Protein AF-A0AAP7KGB6-F1 (afdb_monomer_lite)

Radius of gyration: 14.33 Å; chains: 1; bounding box: 24×38×41 Å

Structure (mmCIF, N/CA/C/O backbone):
data_AF-A0AAP7KGB6-F1
#
_entry.id   AF-A0AAP7KGB6-F1
#
loop_
_atom_site.group_PDB
_atom_site.id
_atom_site.type_symbol
_atom_site.label_atom_id
_atom_site.label_alt_id
_atom_site.label_comp_id
_atom_site.label_asym_id
_atom_site.label_entity_id
_atom_site.label_seq_id
_atom_site.pdbx_PDB_ins_code
_atom_site.Cartn_x
_atom_site.Cartn_y
_atom_site.Cartn_z
_atom_site.occupancy
_atom_site.B_iso_or_equiv
_atom_site.auth_seq_id
_atom_site.auth_comp_id
_atom_site.auth_asym_id
_atom_site.auth_atom_id
_atom_site.pdbx_PDB_model_num
ATOM 1 N N . MET A 1 1 ? -12.479 -3.617 6.799 1.00 84.62 1 MET A N 1
ATOM 2 C CA . MET A 1 1 ? -11.849 -2.607 7.666 1.00 84.62 1 MET A CA 1
ATOM 3 C C . MET A 1 1 ? -11.196 -1.565 6.787 1.00 84.62 1 MET A C 1
ATOM 5 O O . MET A 1 1 ? -10.759 -1.917 5.695 1.00 84.62 1 MET A O 1
ATOM 9 N N . ASN A 1 2 ? -11.184 -0.309 7.226 1.00 89.56 2 ASN A N 1
ATOM 10 C CA . ASN A 1 2 ? -10.530 0.755 6.478 1.00 89.56 2 ASN A CA 1
ATOM 11 C C . ASN A 1 2 ? -9.091 0.905 6.968 1.00 89.56 2 ASN A C 1
ATOM 13 O O . ASN A 1 2 ? -8.860 0.985 8.174 1.00 89.56 2 ASN A O 1
ATOM 17 N N . VAL A 1 3 ? -8.151 0.916 6.034 1.00 94.88 3 VAL A N 1
ATOM 18 C CA . VAL A 1 3 ? -6.739 1.196 6.286 1.00 94.88 3 VAL A CA 1
ATOM 19 C C . VAL A 1 3 ? -6.456 2.578 5.733 1.00 94.88 3 VAL A C 1
ATOM 21 O O . VAL A 1 3 ? -6.672 2.803 4.545 1.00 94.88 3 VAL A O 1
ATOM 24 N N . HIS A 1 4 ? -5.993 3.493 6.580 1.00 97.12 4 HIS A N 1
ATOM 25 C CA . HIS A 1 4 ? -5.534 4.817 6.176 1.00 97.12 4 HIS A CA 1
ATOM 26 C C . HIS A 1 4 ? -4.016 4.878 6.260 1.00 97.12 4 HIS A C 1
ATOM 28 O O . HIS A 1 4 ? -3.416 4.435 7.244 1.00 97.12 4 HIS A O 1
ATOM 34 N N . TYR A 1 5 ? -3.411 5.410 5.208 1.00 97.56 5 TYR A N 1
ATOM 35 C CA . TYR A 1 5 ? -1.969 5.433 5.062 1.00 97.56 5 TYR A CA 1
ATOM 36 C C . TYR A 1 5 ? -1.505 6.670 4.301 1.00 97.56 5 TYR A C 1
ATOM 38 O O . TYR A 1 5 ? -2.298 7.357 3.655 1.00 97.56 5 TYR A O 1
ATOM 46 N N . THR A 1 6 ? -0.200 6.926 4.340 1.00 97.88 6 THR A N 1
ATOM 47 C CA . THR A 1 6 ? 0.455 7.832 3.393 1.00 97.88 6 THR A CA 1
ATOM 48 C C . THR A 1 6 ? 1.541 7.105 2.609 1.00 97.88 6 THR A C 1
ATOM 50 O O . THR A 1 6 ? 2.169 6.200 3.149 1.00 97.88 6 THR A O 1
ATOM 53 N N . VAL A 1 7 ? 1.757 7.492 1.350 1.00 96.44 7 VAL A N 1
ATOM 54 C CA . VAL A 1 7 ? 2.889 7.079 0.503 1.00 96.44 7 VAL A CA 1
ATOM 55 C C . VAL A 1 7 ? 3.656 8.338 0.126 1.00 96.44 7 VAL A C 1
ATOM 57 O O . VAL A 1 7 ? 3.092 9.220 -0.519 1.00 96.44 7 VAL A O 1
ATOM 60 N N . ASP A 1 8 ? 4.897 8.472 0.593 1.00 94.81 8 ASP A N 1
ATOM 61 C CA . ASP A 1 8 ? 5.712 9.691 0.457 1.00 94.81 8 ASP A CA 1
ATOM 62 C C . ASP A 1 8 ? 4.939 10.972 0.844 1.00 94.81 8 ASP A C 1
ATOM 64 O O . ASP A 1 8 ? 5.037 12.024 0.210 1.00 94.81 8 ASP A O 1
ATOM 68 N N . GLY A 1 9 ? 4.114 10.869 1.893 1.00 93.88 9 GLY A N 1
ATOM 69 C CA . GLY A 1 9 ? 3.275 11.957 2.403 1.00 93.88 9 GLY A CA 1
ATOM 70 C C . GLY A 1 9 ? 1.930 12.149 1.689 1.00 93.88 9 GLY A C 1
ATOM 71 O O . GLY A 1 9 ? 1.122 12.957 2.146 1.00 93.88 9 GLY A O 1
ATOM 72 N N . GLN A 1 10 ? 1.637 11.407 0.617 1.00 95.50 10 GLN A N 1
ATOM 73 C CA . GLN A 1 10 ? 0.337 11.445 -0.059 1.00 95.50 10 GLN A CA 1
ATOM 74 C C . GLN A 1 10 ? -0.645 10.475 0.589 1.00 95.50 10 GLN A C 1
ATOM 76 O O . GLN A 1 10 ? -0.364 9.285 0.701 1.00 95.50 10 GLN A O 1
ATOM 81 N N . ALA A 1 11 ? -1.802 10.978 1.014 1.00 96.12 11 ALA A N 1
ATOM 82 C CA . ALA A 1 11 ? -2.804 10.172 1.700 1.00 96.12 11 ALA A CA 1
ATOM 83 C C . ALA A 1 11 ? -3.491 9.171 0.760 1.00 96.12 11 ALA A C 1
ATOM 85 O O . ALA A 1 11 ? -3.850 9.496 -0.372 1.00 96.12 11 ALA A O 1
ATOM 86 N N . GLY A 1 12 ? -3.735 7.972 1.278 1.00 94.88 12 GLY A N 1
ATOM 87 C CA . GLY A 1 12 ? -4.495 6.919 0.625 1.00 94.88 12 GLY A CA 1
ATOM 88 C C . GLY A 1 12 ? -5.374 6.171 1.621 1.00 94.88 12 GLY A C 1
ATOM 89 O O . GLY A 1 12 ? -5.243 6.298 2.843 1.00 94.88 12 GLY A O 1
ATOM 90 N N . SER A 1 13 ? -6.304 5.385 1.086 1.00 95.75 13 SER A N 1
ATOM 91 C CA . SER A 1 13 ? -7.112 4.483 1.896 1.00 95.75 13 SER A CA 1
ATOM 92 C C . SER A 1 13 ? -7.493 3.236 1.126 1.00 95.75 13 SER A C 1
ATOM 94 O O . SER A 1 13 ? -7.821 3.325 -0.055 1.00 95.75 13 SER A O 1
ATOM 96 N N . MET A 1 14 ? -7.527 2.099 1.814 1.00 94.19 14 MET A N 1
ATOM 97 C CA . MET A 1 14 ? -7.903 0.821 1.226 1.00 94.19 14 MET A CA 1
ATOM 98 C C . MET A 1 14 ? -8.884 0.070 2.125 1.00 94.19 14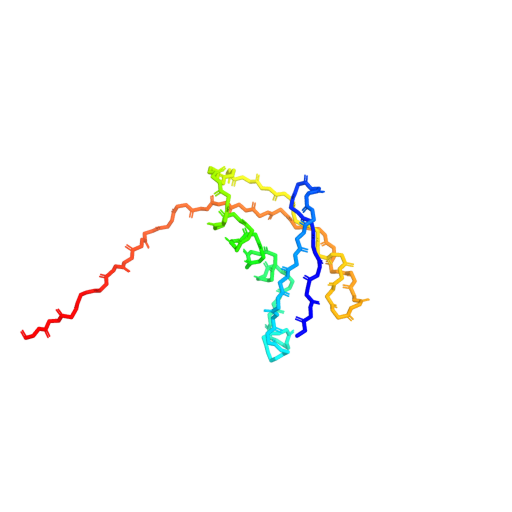 MET A C 1
ATOM 100 O O . MET A 1 14 ? -8.697 -0.039 3.339 1.00 94.19 14 MET A O 1
ATOM 104 N N . LEU A 1 15 ? -9.913 -0.510 1.505 1.00 93.44 15 LEU A N 1
ATOM 105 C CA . LEU A 1 15 ? -10.792 -1.467 2.164 1.00 93.44 15 LEU A CA 1
ATOM 106 C C . LEU A 1 15 ? -10.157 -2.855 2.151 1.00 93.44 15 LEU A C 1
ATOM 108 O O . LEU A 1 15 ? -10.011 -3.474 1.099 1.00 93.44 15 LEU A O 1
ATOM 112 N N . ILE A 1 16 ? -9.837 -3.364 3.338 1.00 91.56 16 ILE A N 1
ATOM 113 C CA . ILE A 1 16 ? -9.237 -4.687 3.524 1.00 91.56 16 ILE A CA 1
ATOM 114 C C . ILE A 1 16 ? -10.215 -5.592 4.289 1.00 91.56 16 ILE A C 1
ATOM 116 O O . ILE A 1 16 ? -10.793 -5.163 5.299 1.00 91.56 16 ILE A O 1
ATOM 120 N N . PRO A 1 17 ? -10.428 -6.851 3.864 1.00 92.19 17 PRO A N 1
ATOM 121 C CA . PRO A 1 17 ? -11.181 -7.825 4.648 1.00 92.19 17 PRO A CA 1
ATOM 122 C C . PRO A 1 17 ? -10.571 -8.018 6.040 1.00 92.19 17 PRO A C 1
ATOM 124 O O . PRO A 1 17 ? -9.368 -8.226 6.172 1.00 92.19 17 PRO A O 1
ATOM 127 N N . ALA A 1 18 ? -11.401 -8.009 7.085 1.00 88.50 18 ALA A N 1
ATOM 128 C CA . ALA A 1 18 ? -10.935 -8.157 8.468 1.00 88.50 18 ALA A CA 1
ATOM 129 C C . ALA A 1 18 ? -10.085 -9.422 8.680 1.00 88.50 18 ALA A C 1
ATOM 131 O O . ALA A 1 18 ? -9.106 -9.403 9.416 1.00 88.50 18 ALA A O 1
ATOM 132 N N . THR A 1 19 ? -10.426 -10.502 7.977 1.00 90.44 19 THR A N 1
ATOM 133 C CA . THR A 1 19 ? -9.710 -11.780 8.023 1.00 90.44 19 THR A CA 1
ATOM 134 C C . THR A 1 19 ? -8.263 -11.686 7.549 1.00 90.44 19 THR A C 1
ATOM 136 O O . THR A 1 19 ? -7.432 -12.442 8.036 1.00 90.44 19 THR A O 1
ATOM 139 N N . TYR A 1 20 ? -7.943 -10.770 6.631 1.00 88.25 20 TYR A N 1
ATOM 140 C CA . TYR A 1 20 ? -6.571 -10.568 6.167 1.00 88.25 20 TYR A CA 1
ATOM 141 C C . TYR A 1 20 ? -5.711 -9.911 7.254 1.00 88.25 20 TYR A C 1
ATOM 143 O O . TYR A 1 20 ? -4.589 -10.341 7.494 1.00 88.25 20 TYR A O 1
ATOM 151 N N . LEU A 1 21 ? -6.268 -8.938 7.983 1.00 86.75 21 LEU A N 1
ATOM 152 C CA . LEU A 1 21 ? -5.562 -8.242 9.066 1.00 86.75 21 LEU A CA 1
ATOM 153 C C . LEU A 1 21 ? -5.214 -9.152 10.253 1.00 86.75 21 LEU A C 1
ATOM 155 O O . LEU A 1 21 ? -4.285 -8.853 10.990 1.00 86.75 21 LEU A O 1
ATOM 159 N N . LEU A 1 22 ? -5.919 -10.275 10.427 1.00 87.88 22 LEU A N 1
ATOM 160 C CA . LEU A 1 22 ? -5.618 -11.248 11.485 1.00 87.88 22 LEU A CA 1
ATOM 161 C C . LEU A 1 22 ? -4.313 -12.019 11.253 1.00 87.88 22 LEU A C 1
ATOM 163 O O . LEU A 1 22 ? -3.777 -12.602 12.192 1.00 87.88 22 LEU A O 1
ATOM 167 N N . VAL A 1 23 ? -3.846 -12.084 10.005 1.00 90.19 23 VAL A N 1
ATOM 168 C CA . VAL A 1 23 ? -2.713 -12.932 9.603 1.00 90.19 23 VAL A CA 1
ATOM 169 C C . VAL A 1 23 ? -1.603 -12.165 8.891 1.00 90.19 23 VAL A C 1
ATOM 171 O O . VAL A 1 23 ? -0.496 -12.684 8.776 1.00 90.19 23 VAL A O 1
ATOM 174 N N . ALA A 1 24 ? -1.882 -10.957 8.401 1.00 89.81 24 ALA A N 1
ATOM 175 C CA . ALA A 1 24 ? -0.905 -10.125 7.717 1.00 89.81 24 ALA A CA 1
ATOM 176 C C . ALA A 1 24 ? 0.070 -9.494 8.712 1.00 89.81 24 ALA A C 1
ATOM 178 O O . ALA A 1 24 ? -0.334 -8.983 9.759 1.00 89.81 24 ALA A O 1
ATOM 179 N N . ARG A 1 25 ? 1.356 -9.473 8.359 1.00 95.44 25 ARG A N 1
ATOM 180 C CA . ARG A 1 25 ? 2.322 -8.637 9.070 1.00 95.44 25 ARG A CA 1
ATOM 181 C C . ARG A 1 25 ? 2.160 -7.182 8.611 1.00 95.44 25 ARG A C 1
ATOM 183 O O . ARG A 1 25 ? 1.718 -6.953 7.481 1.00 95.44 25 ARG A O 1
ATOM 190 N N . PRO A 1 26 ? 2.534 -6.195 9.438 1.00 95.75 26 PRO A N 1
ATOM 191 C CA . PRO A 1 26 ? 2.511 -4.791 9.035 1.00 95.75 26 PRO A CA 1
ATOM 192 C C . PRO A 1 26 ? 3.263 -4.516 7.723 1.00 95.75 26 PRO A C 1
ATOM 194 O O . PRO A 1 26 ? 2.784 -3.744 6.898 1.00 95.75 26 PRO A O 1
ATOM 197 N N . GLU A 1 27 ? 4.381 -5.204 7.481 1.00 96.81 27 GLU A N 1
ATOM 198 C CA . GLU A 1 27 ? 5.157 -5.090 6.244 1.00 96.81 27 GLU A CA 1
ATOM 199 C C . GLU A 1 27 ? 4.370 -5.581 5.021 1.00 96.81 27 GLU A C 1
ATOM 201 O O . GLU A 1 27 ? 4.357 -4.911 3.991 1.00 96.81 27 GLU A O 1
ATOM 206 N N . ASP A 1 28 ? 3.655 -6.705 5.147 1.00 95.12 28 ASP A N 1
ATOM 207 C CA . ASP A 1 28 ? 2.827 -7.247 4.061 1.00 95.12 28 ASP A CA 1
ATOM 208 C C . ASP A 1 28 ? 1.694 -6.263 3.708 1.00 95.12 28 ASP A C 1
ATOM 210 O O . ASP A 1 28 ? 1.350 -6.067 2.539 1.00 95.12 28 ASP A O 1
ATOM 214 N N . LEU A 1 29 ? 1.132 -5.595 4.723 1.00 95.69 29 LEU A N 1
ATOM 215 C CA . LEU A 1 29 ? 0.127 -4.554 4.531 1.00 95.69 29 LEU A CA 1
ATOM 216 C C . LEU A 1 29 ? 0.720 -3.303 3.866 1.00 95.69 29 LEU A C 1
ATOM 218 O O . LEU A 1 29 ? 0.088 -2.748 2.967 1.00 95.69 29 LEU A O 1
A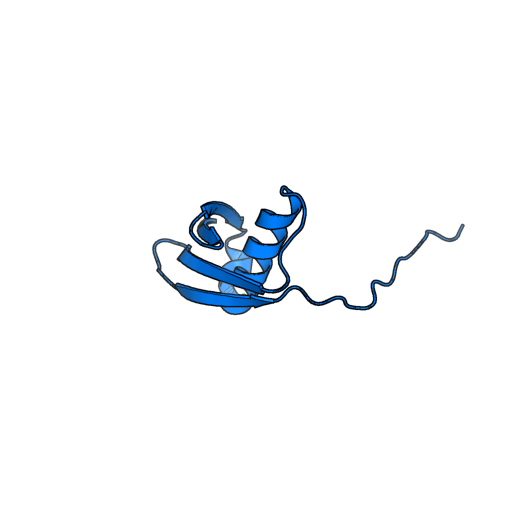TOM 222 N N . ALA A 1 30 ? 1.923 -2.879 4.266 1.00 97.06 30 ALA A N 1
ATOM 223 C CA . ALA A 1 30 ? 2.628 -1.754 3.655 1.00 97.06 30 ALA A CA 1
ATOM 224 C C . ALA A 1 30 ? 2.909 -2.014 2.166 1.00 97.06 30 ALA A C 1
ATOM 226 O O . ALA A 1 30 ? 2.627 -1.157 1.326 1.00 97.06 30 ALA A O 1
ATOM 227 N N . GLU A 1 31 ? 3.380 -3.212 1.813 1.00 95.62 31 GLU A N 1
ATOM 228 C CA . GLU A 1 31 ? 3.576 -3.628 0.420 1.00 95.62 31 GLU A CA 1
ATOM 229 C C . GLU A 1 31 ? 2.262 -3.597 -0.378 1.00 95.62 31 GLU A C 1
ATOM 231 O O . GLU A 1 31 ? 2.218 -3.068 -1.494 1.00 95.62 31 GLU A O 1
ATOM 236 N N . LEU A 1 32 ? 1.173 -4.113 0.200 1.00 94.75 32 LEU A N 1
ATOM 237 C CA . LEU A 1 32 ? -0.135 -4.170 -0.452 1.00 94.75 32 LEU A CA 1
ATOM 238 C C . LEU A 1 32 ? -0.707 -2.777 -0.747 1.00 94.75 32 LEU A C 1
ATOM 240 O O . LEU A 1 32 ? -1.111 -2.513 -1.883 1.00 94.75 32 LEU A O 1
ATOM 244 N N . VAL A 1 33 ? -0.723 -1.876 0.242 1.00 95.31 33 VAL A N 1
ATOM 245 C CA . VAL A 1 33 ? -1.252 -0.515 0.044 1.00 95.31 33 VAL A CA 1
ATOM 246 C C . VAL A 1 33 ? -0.384 0.298 -0.915 1.00 95.31 33 VAL A C 1
ATOM 248 O O . VAL A 1 33 ? -0.916 1.074 -1.707 1.00 95.31 33 VAL A O 1
ATOM 251 N N . THR A 1 34 ? 0.935 0.068 -0.912 1.00 95.44 34 THR A N 1
ATOM 252 C CA . THR A 1 34 ? 1.864 0.665 -1.885 1.00 95.44 34 THR A CA 1
ATOM 253 C C . THR A 1 34 ? 1.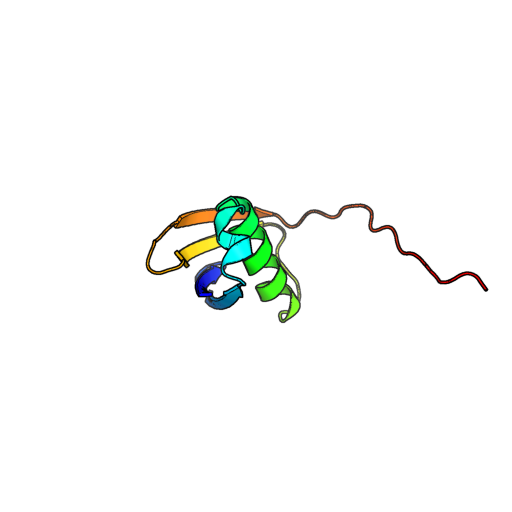543 0.199 -3.300 1.00 95.44 34 THR A C 1
ATOM 255 O O . THR A 1 34 ? 1.473 1.010 -4.225 1.00 95.44 34 THR A O 1
ATOM 258 N N . SER A 1 35 ? 1.330 -1.110 -3.478 1.00 92.50 35 SER A N 1
ATOM 259 C CA . SER A 1 35 ? 1.031 -1.706 -4.781 1.00 92.50 35 SER A CA 1
ATOM 260 C C . SER A 1 35 ? -0.265 -1.160 -5.378 1.00 92.50 35 SER A C 1
ATOM 262 O O . SER A 1 35 ? -0.295 -0.816 -6.559 1.00 92.50 35 SER A O 1
ATOM 264 N N . ASP A 1 36 ? -1.324 -1.041 -4.578 1.00 93.31 36 ASP A N 1
ATOM 265 C CA . ASP A 1 36 ? -2.601 -0.484 -5.031 1.00 93.31 36 ASP A CA 1
ATOM 266 C C . ASP A 1 36 ? -2.540 1.023 -5.281 1.00 93.31 36 ASP A C 1
ATOM 268 O O . ASP A 1 36 ? -3.048 1.494 -6.300 1.00 93.31 36 ASP A O 1
ATOM 272 N N . PHE A 1 37 ? -1.853 1.769 -4.407 1.00 94.31 37 PHE A N 1
ATOM 273 C CA . PHE A 1 37 ? -1.629 3.197 -4.600 1.00 94.31 37 PHE A CA 1
ATOM 274 C C . PHE A 1 37 ? -0.994 3.443 -5.969 1.00 94.31 37 PHE A C 1
ATOM 276 O O . PHE A 1 37 ? -1.565 4.140 -6.806 1.00 94.31 37 PHE A O 1
ATOM 283 N N . TRP A 1 38 ? 0.132 2.790 -6.257 1.00 91.88 38 TRP A N 1
ATOM 284 C CA . TRP A 1 38 ? 0.837 2.985 -7.520 1.00 91.88 38 TRP A CA 1
ATOM 285 C C . TRP A 1 38 ? 0.178 2.317 -8.727 1.00 91.88 38 TRP A C 1
ATOM 287 O O . TRP A 1 38 ? 0.454 2.723 -9.850 1.00 91.88 38 TRP A O 1
ATOM 297 N N . ARG A 1 39 ? -0.738 1.357 -8.545 1.00 87.94 39 ARG A N 1
ATOM 298 C CA . ARG A 1 39 ? -1.520 0.791 -9.659 1.00 87.94 39 ARG A CA 1
ATOM 299 C C . ARG A 1 39 ? -2.347 1.860 -10.380 1.00 87.94 39 ARG A C 1
ATOM 301 O O . ARG A 1 39 ? -2.574 1.744 -11.582 1.00 87.94 39 ARG A O 1
ATOM 308 N N . ASN A 1 40 ? -2.777 2.889 -9.653 1.00 84.81 40 ASN A N 1
ATOM 309 C CA . ASN A 1 40 ? -3.586 3.987 -10.181 1.00 84.81 40 ASN A CA 1
ATOM 310 C C . ASN A 1 40 ? -2.760 5.235 -10.548 1.00 84.81 40 ASN A C 1
ATOM 312 O O . ASN A 1 40 ? -3.327 6.228 -11.001 1.00 84.81 40 ASN A O 1
ATOM 316 N N . HIS A 1 41 ? -1.435 5.190 -10.383 1.00 84.12 41 HIS A N 1
ATOM 317 C CA . HIS A 1 41 ? -0.523 6.292 -10.685 1.00 84.12 41 HIS A CA 1
ATOM 318 C C . HIS A 1 41 ? 0.478 5.886 -11.774 1.00 84.12 41 HIS A C 1
ATOM 320 O O . HIS A 1 41 ? 0.792 4.714 -11.968 1.00 84.12 41 HIS A O 1
ATOM 326 N N . GLN A 1 42 ? 0.985 6.864 -12.521 1.00 78.69 42 GLN A N 1
ATOM 327 C CA . GLN A 1 42 ? 2.021 6.612 -13.522 1.00 78.69 42 GLN A CA 1
ATOM 328 C C . GLN A 1 42 ? 3.404 6.620 -12.860 1.00 78.69 42 GLN A C 1
ATOM 330 O O . GLN A 1 42 ? 3.666 7.461 -12.006 1.00 78.69 42 GLN A O 1
ATOM 335 N N . ASN A 1 43 ? 4.290 5.725 -13.309 1.00 82.69 43 ASN A N 1
ATOM 336 C CA . ASN A 1 43 ? 5.708 5.652 -12.927 1.00 82.69 43 ASN A CA 1
ATOM 337 C C . ASN A 1 43 ? 5.963 5.458 -11.414 1.00 82.69 43 ASN A C 1
ATOM 339 O O . ASN A 1 43 ? 6.411 6.395 -10.752 1.00 82.69 43 ASN A O 1
ATOM 343 N N . PRO A 1 44 ? 5.730 4.250 -10.862 1.00 85.56 44 PRO A N 1
ATOM 344 C CA . PRO A 1 44 ? 6.127 3.942 -9.489 1.00 85.56 44 PRO A CA 1
ATOM 345 C C . PRO A 1 44 ? 7.637 4.151 -9.274 1.00 85.56 44 PRO A C 1
ATOM 347 O O . PRO A 1 44 ? 8.427 3.750 -10.136 1.00 85.56 44 PRO A O 1
ATOM 350 N N . PRO A 1 45 ? 8.059 4.732 -8.137 1.00 89.81 45 PRO A N 1
ATOM 351 C CA . PRO A 1 45 ? 9.470 4.874 -7.805 1.00 89.81 45 PRO A CA 1
ATOM 352 C C . PRO A 1 45 ? 10.113 3.516 -7.466 1.00 89.81 45 PRO A C 1
ATOM 354 O O . PRO A 1 45 ? 9.441 2.515 -7.199 1.00 89.81 45 PRO A O 1
ATOM 357 N N . GLU A 1 46 ? 11.449 3.476 -7.447 1.00 90.62 46 GLU A N 1
ATOM 358 C CA . GLU A 1 46 ? 12.205 2.299 -6.985 1.00 90.62 46 GLU A CA 1
ATOM 359 C C . GLU A 1 46 ? 12.000 2.049 -5.481 1.00 90.62 46 GLU A C 1
ATOM 361 O O . GLU A 1 46 ? 11.989 0.908 -5.022 1.00 90.62 46 GLU A O 1
ATOM 366 N N . CYS A 1 47 ? 11.808 3.119 -4.711 1.00 94.31 47 CYS A N 1
ATOM 367 C CA . CYS A 1 47 ? 11.625 3.090 -3.268 1.00 94.31 47 CYS A CA 1
ATOM 368 C C . CYS A 1 47 ? 10.679 4.219 -2.839 1.00 94.31 47 CYS A C 1
ATOM 370 O O . CYS A 1 47 ? 10.766 5.317 -3.389 1.00 94.31 47 CYS A O 1
ATOM 372 N N . CYS A 1 48 ? 9.820 3.958 -1.858 1.00 95.50 48 CYS A N 1
ATOM 373 C CA . CYS A 1 48 ? 8.986 4.960 -1.197 1.00 95.50 48 CYS A CA 1
ATOM 374 C C . CYS A 1 48 ? 8.812 4.633 0.291 1.00 95.50 48 CYS A C 1
ATOM 376 O O . CYS A 1 48 ? 8.973 3.485 0.714 1.00 95.50 48 CYS A O 1
ATOM 378 N N . VAL A 1 49 ? 8.441 5.634 1.085 1.00 97.81 49 VAL A N 1
ATOM 379 C CA . VAL A 1 49 ? 8.098 5.460 2.500 1.00 97.81 49 VAL A CA 1
ATOM 380 C C . VAL A 1 49 ? 6.586 5.423 2.655 1.00 97.81 49 VAL A C 1
ATOM 382 O O . VAL A 1 49 ? 5.880 6.324 2.203 1.00 97.81 49 VAL A O 1
ATOM 385 N N . VAL A 1 50 ? 6.090 4.397 3.339 1.00 97.81 50 VAL A N 1
ATOM 386 C CA . VAL A 1 50 ? 4.670 4.229 3.643 1.00 97.81 50 VAL A CA 1
ATOM 387 C C . VAL A 1 50 ? 4.435 4.307 5.134 1.00 97.81 50 VAL A C 1
ATOM 389 O O . VAL A 1 50 ? 5.059 3.569 5.886 1.00 97.81 50 VAL A O 1
ATOM 392 N N . HIS A 1 51 ? 3.511 5.160 5.572 1.00 98.44 51 HIS A N 1
ATOM 393 C CA . HIS A 1 51 ? 3.085 5.232 6.973 1.00 98.44 51 HIS A CA 1
ATOM 394 C C . HIS A 1 51 ? 1.666 4.693 7.113 1.00 98.44 51 HIS A C 1
ATOM 396 O O . HIS A 1 51 ? 0.721 5.294 6.604 1.00 98.44 51 HIS A O 1
ATOM 402 N N . LEU A 1 52 ? 1.514 3.575 7.821 1.00 97.75 52 LEU A N 1
ATOM 403 C CA . LEU A 1 52 ? 0.232 2.953 8.152 1.00 97.75 52 LEU A CA 1
ATOM 404 C C . LEU A 1 52 ? -0.359 3.580 9.427 1.00 97.75 52 LEU A C 1
ATOM 406 O O . LEU A 1 52 ? -0.417 2.950 10.482 1.00 97.75 52 LEU A O 1
ATOM 410 N N . HIS A 1 53 ? -0.780 4.840 9.331 1.00 97.25 53 HIS A N 1
ATOM 411 C CA . HIS A 1 53 ? -1.129 5.658 10.498 1.00 97.25 53 HIS A CA 1
ATOM 412 C C . HIS A 1 53 ? -2.513 5.368 11.112 1.00 97.25 53 HIS A C 1
ATOM 414 O O . HIS A 1 53 ? -2.823 5.882 12.186 1.00 97.25 53 HIS A O 1
ATOM 420 N N . SER A 1 54 ? -3.384 4.598 10.448 1.00 95.75 54 SER A N 1
ATOM 421 C CA . SER A 1 54 ? -4.611 4.079 11.070 1.00 95.75 54 SER A CA 1
ATOM 422 C C . SER A 1 54 ? -5.083 2.787 10.404 1.00 95.75 54 SER A C 1
ATOM 424 O O . SER A 1 54 ? -5.699 2.789 9.336 1.00 95.75 54 SER A O 1
ATOM 426 N N . VAL A 1 55 ? -4.806 1.672 11.073 1.00 93.38 55 VAL A N 1
ATOM 427 C CA . VAL A 1 55 ? -5.289 0.324 10.767 1.00 93.38 55 VAL A CA 1
ATOM 428 C C . VAL A 1 55 ? -6.168 -0.108 11.928 1.00 93.38 55 VAL A C 1
ATOM 430 O O . VAL A 1 55 ? -5.666 -0.389 13.011 1.00 93.38 55 VAL A O 1
ATOM 433 N N . ASP A 1 56 ? -7.486 -0.083 11.729 1.00 88.94 56 ASP A N 1
ATOM 434 C CA . ASP A 1 56 ? -8.454 -0.298 12.817 1.00 88.94 56 ASP A CA 1
ATOM 435 C C . ASP A 1 56 ? -8.175 0.601 14.044 1.00 88.94 56 ASP A C 1
ATOM 437 O O . ASP A 1 56 ? -8.163 0.165 15.192 1.00 88.94 56 ASP A O 1
ATOM 441 N N . ASN A 1 57 ? -7.894 1.884 13.779 1.00 88.75 57 ASN A N 1
ATOM 442 C CA . ASN A 1 57 ? -7.507 2.903 14.767 1.00 88.75 57 ASN A CA 1
ATOM 443 C C . ASN A 1 57 ? -6.156 2.669 15.468 1.00 88.75 57 ASN A C 1
ATOM 445 O O . ASN A 1 57 ? -5.865 3.332 16.463 1.00 88.75 57 ASN A O 1
ATOM 449 N N . THR A 1 58 ? -5.320 1.773 14.945 1.00 92.81 58 THR A N 1
ATOM 450 C CA . THR A 1 58 ? -3.954 1.544 15.432 1.00 92.81 58 THR A CA 1
ATOM 451 C C . THR A 1 58 ? -2.940 2.105 14.439 1.00 92.81 58 THR A C 1
ATOM 453 O O . THR A 1 58 ? -3.036 1.841 13.242 1.00 92.81 58 THR A O 1
ATOM 456 N N . ASP A 1 59 ? -1.959 2.867 14.921 1.00 96.44 59 ASP A N 1
ATOM 457 C CA . ASP A 1 59 ? -0.800 3.270 14.118 1.00 96.44 59 ASP A CA 1
ATOM 458 C C . ASP A 1 59 ? 0.220 2.124 14.106 1.00 96.44 59 ASP A C 1
ATOM 460 O O . ASP A 1 59 ? 0.696 1.702 15.162 1.00 96.44 59 ASP A O 1
ATOM 464 N N . LEU A 1 60 ? 0.525 1.595 12.919 1.00 96.12 60 LEU A N 1
ATOM 465 C CA . LEU A 1 60 ? 1.502 0.515 12.748 1.00 96.12 60 LEU A CA 1
ATOM 466 C C . LEU A 1 60 ? 2.904 1.030 12.388 1.00 96.12 60 LEU A C 1
ATOM 468 O O . LEU A 1 60 ? 3.834 0.232 12.290 1.00 96.12 60 LEU A O 1
ATOM 472 N N . GLY A 1 61 ? 3.073 2.342 12.213 1.00 97.50 61 GLY A N 1
ATOM 473 C CA . GLY A 1 61 ? 4.347 2.981 11.907 1.00 97.50 61 GLY A CA 1
ATOM 474 C C . GLY A 1 61 ? 4.686 3.050 10.416 1.00 97.50 61 GLY A C 1
ATOM 475 O O . GLY A 1 61 ? 3.845 2.830 9.536 1.00 97.50 61 GLY A O 1
ATOM 476 N N . SER A 1 62 ? 5.939 3.421 10.146 1.00 98.31 62 SER A N 1
ATOM 477 C CA . SER A 1 62 ? 6.448 3.688 8.800 1.00 98.31 62 SER A CA 1
ATOM 478 C C . SER A 1 62 ? 7.369 2.586 8.291 1.00 98.31 62 SER A C 1
ATOM 480 O O . SER A 1 62 ? 8.204 2.067 9.030 1.00 98.31 62 SER A O 1
ATOM 482 N N . PHE A 1 63 ? 7.257 2.293 7.000 1.00 98.31 63 PHE A N 1
ATOM 483 C CA . PHE A 1 63 ? 7.947 1.215 6.307 1.00 98.31 63 PHE A CA 1
ATOM 484 C C . PHE A 1 63 ? 8.586 1.749 5.026 1.00 98.31 63 PHE A C 1
ATOM 486 O O . PHE A 1 63 ? 7.955 2.484 4.268 1.00 98.31 63 PHE A O 1
ATOM 493 N N . GLU A 1 64 ? 9.834 1.368 4.770 1.00 97.69 64 GLU A N 1
ATOM 494 C CA . GLU A 1 64 ? 10.449 1.554 3.456 1.00 97.69 64 GLU A CA 1
ATOM 495 C C . GLU A 1 64 ? 9.994 0.408 2.544 1.00 97.69 64 GLU A C 1
ATOM 497 O O . GLU A 1 64 ? 10.218 -0.761 2.858 1.00 97.69 64 GLU A O 1
ATOM 502 N N . VAL A 1 65 ? 9.360 0.735 1.419 1.00 96.00 65 VAL A N 1
ATOM 503 C CA . VAL A 1 65 ? 8.871 -0.243 0.442 1.00 96.00 65 VAL A CA 1
ATOM 504 C C . VAL A 1 65 ? 9.619 -0.053 -0.869 1.00 96.00 65 VAL A C 1
ATOM 506 O O . VAL A 1 65 ? 9.705 1.055 -1.396 1.00 96.00 65 VAL A O 1
ATOM 509 N N . ARG A 1 66 ? 10.159 -1.148 -1.411 1.00 93.69 66 ARG A N 1
ATOM 510 C CA . ARG A 1 66 ? 10.946 -1.145 -2.651 1.00 93.69 66 ARG A CA 1
ATOM 511 C C . ARG A 1 66 ? 10.217 -1.881 -3.761 1.00 93.69 66 ARG A C 1
ATOM 513 O O . ARG A 1 66 ? 9.770 -3.012 -3.569 1.00 93.69 66 ARG A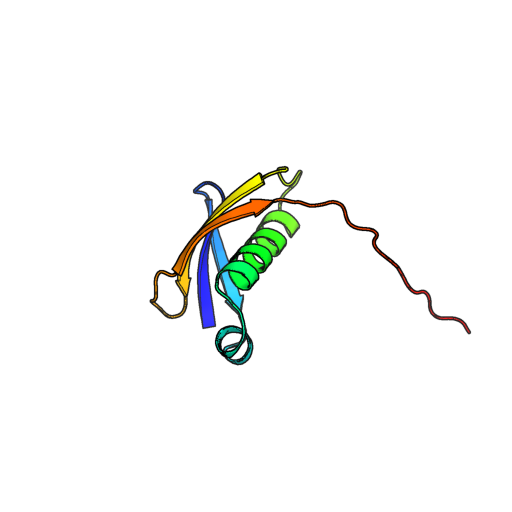 O 1
ATOM 520 N N . SER A 1 67 ? 10.145 -1.270 -4.940 1.00 86.31 67 SER A N 1
ATOM 521 C CA . SER A 1 67 ? 9.682 -1.968 -6.131 1.00 86.31 67 SER A CA 1
ATOM 522 C C . SER A 1 67 ? 10.803 -2.873 -6.645 1.00 86.31 67 SER A C 1
ATOM 524 O O . SER A 1 67 ? 11.938 -2.458 -6.865 1.00 86.31 67 SER A O 1
ATOM 526 N N . VAL A 1 68 ? 10.496 -4.161 -6.792 1.00 83.88 68 VAL A N 1
ATOM 527 C CA . VAL A 1 68 ? 11.451 -5.159 -7.281 1.00 83.88 68 VAL A CA 1
ATOM 528 C C . VAL A 1 68 ? 10.904 -5.812 -8.538 1.00 83.88 68 VAL A C 1
ATOM 530 O O . VAL A 1 68 ? 9.790 -6.335 -8.554 1.00 83.88 68 VAL A O 1
ATOM 533 N N . THR A 1 69 ? 11.704 -5.819 -9.603 1.00 73.88 69 THR A N 1
ATOM 534 C CA . THR A 1 69 ? 11.354 -6.563 -10.816 1.00 73.88 69 THR A CA 1
ATOM 535 C C . THR A 1 69 ? 11.608 -8.045 -10.557 1.00 73.88 69 THR A C 1
ATOM 537 O O . THR A 1 69 ? 12.756 -8.473 -10.440 1.00 73.88 69 THR A O 1
ATOM 540 N N . ARG A 1 70 ? 10.543 -8.842 -10.437 1.00 72.31 70 ARG A N 1
ATOM 541 C CA . ARG A 1 70 ? 10.624 -10.309 -10.334 1.00 72.31 70 ARG A CA 1
ATOM 542 C C . ARG A 1 70 ? 10.149 -10.958 -11.638 1.00 72.31 70 ARG A C 1
ATOM 544 O O . ARG A 1 70 ? 9.340 -10.353 -12.342 1.00 72.31 70 ARG A O 1
ATOM 551 N N . PRO A 1 71 ? 10.600 -12.182 -11.971 1.00 79.00 71 PRO A N 1
ATOM 552 C CA . PRO A 1 71 ? 10.052 -12.922 -13.102 1.00 79.00 71 PRO A CA 1
ATOM 553 C C . PRO A 1 71 ? 8.543 -13.130 -12.920 1.00 79.00 71 PRO A C 1
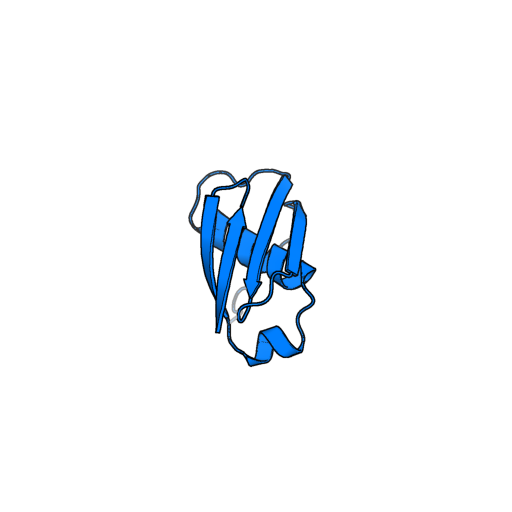ATOM 555 O O . PRO A 1 71 ? 8.111 -13.747 -11.947 1.00 79.00 71 PRO A O 1
ATOM 558 N N . VAL A 1 72 ? 7.743 -12.612 -13.853 1.00 79.25 72 VAL A N 1
ATOM 559 C CA . VAL A 1 72 ? 6.291 -12.826 -13.882 1.00 79.25 72 VAL A CA 1
ATOM 560 C C . VAL A 1 72 ? 5.999 -13.971 -14.845 1.00 79.25 72 VAL A C 1
ATOM 562 O O . VAL A 1 72 ? 6.192 -13.845 -16.053 1.00 79.25 72 VAL A O 1
ATOM 565 N N . PHE A 1 73 ? 5.535 -15.099 -14.312 1.00 84.62 73 PHE A N 1
ATOM 566 C CA . PHE A 1 73 ? 5.073 -16.229 -15.115 1.00 84.62 73 PHE A CA 1
ATOM 567 C C . PHE A 1 73 ? 3.597 -16.026 -15.462 1.00 84.62 73 PHE A C 1
ATOM 569 O O . PHE A 1 73 ? 2.784 -15.742 -14.584 1.00 84.62 73 PHE A O 1
ATOM 576 N N . THR A 1 74 ? 3.244 -16.167 -16.738 1.00 89.31 74 THR A N 1
ATOM 577 C CA . THR A 1 74 ? 1.861 -16.042 -17.216 1.00 89.31 74 THR A CA 1
ATOM 578 C C . THR A 1 74 ? 1.379 -17.381 -17.764 1.00 89.31 74 THR A C 1
ATOM 580 O O . THR A 1 74 ? 2.150 -18.143 -18.347 1.00 89.31 74 THR A O 1
ATOM 583 N N . ALA A 1 75 ? 0.101 -17.690 -17.553 1.00 87.88 75 ALA A N 1
ATOM 584 C CA . ALA A 1 75 ? -0.535 -18.890 -18.079 1.00 87.88 75 ALA A CA 1
ATOM 585 C C . ALA A 1 75 ? -1.520 -18.512 -19.189 1.00 87.88 75 ALA A C 1
ATOM 587 O O . ALA A 1 75 ? -2.187 -17.480 -19.113 1.00 87.88 75 ALA A O 1
ATOM 588 N N . LYS A 1 76 ? -1.642 -19.376 -20.199 1.00 93.81 76 LYS A N 1
ATOM 589 C CA . LYS A 1 76 ? -2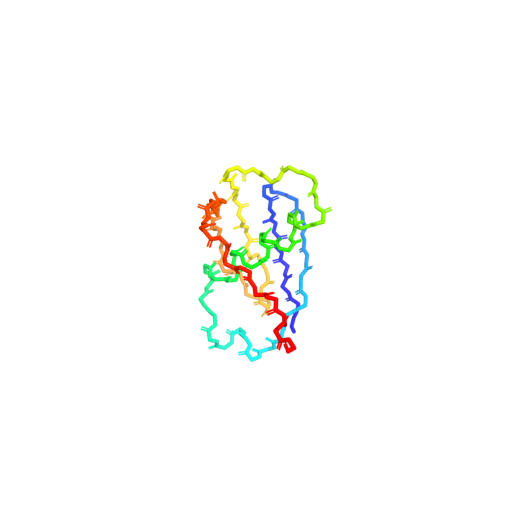.739 -19.333 -21.171 1.00 93.81 76 LYS A CA 1
ATOM 590 C C . LYS A 1 76 ? -3.532 -20.630 -21.084 1.00 93.81 76 LYS A C 1
ATOM 592 O O . LYS A 1 76 ? -2.945 -21.684 -20.840 1.00 93.81 76 LYS A O 1
ATOM 597 N N . ALA A 1 77 ? -4.840 -20.558 -21.310 1.00 83.50 77 ALA A N 1
ATOM 598 C CA . ALA A 1 77 ? -5.651 -21.757 -21.466 1.00 83.50 77 ALA A CA 1
ATOM 599 C C . ALA A 1 77 ? -5.147 -22.552 -22.682 1.00 83.50 77 ALA A C 1
ATOM 601 O O . ALA A 1 77 ? -4.921 -21.984 -23.753 1.00 83.50 77 ALA A O 1
ATOM 602 N N . VAL A 1 78 ? -4.944 -23.852 -22.502 1.00 81.81 78 VAL A N 1
ATOM 603 C CA . VAL A 1 78 ? -4.702 -24.796 -23.595 1.00 81.81 78 VAL A CA 1
ATOM 604 C C . VAL A 1 78 ? -5.995 -25.566 -23.812 1.00 81.81 78 VAL A C 1
ATOM 606 O O . VAL A 1 78 ? -6.487 -26.208 -22.887 1.00 81.81 78 VAL A O 1
ATOM 609 N N . SER A 1 79 ? -6.561 -25.406 -25.007 1.00 75.44 79 SER A N 1
ATOM 610 C CA . SER A 1 79 ? -7.664 -26.209 -25.539 1.00 75.44 79 SER A CA 1
ATOM 611 C C . SER A 1 79 ? -7.145 -27.520 -26.104 1.00 75.44 79 SER A C 1
ATOM 613 O O . SER A 1 79 ? -6.124 -27.431 -26.829 1.00 75.44 79 SER A O 1
#

Secondary structure (DSSP, 8-state):
-EEEEEETTEEEEEE--HHHHTT--HHHHHHHHHHHHHHTSSS--SEEEEEEEEETTB---EEEEE-------------

pLDDT: mean 91.38, std 6.15, range [72.31, 98.44]

Organism: NCBI:txid76759

Sequence (79 aa):
MNVHYTVDGQAGSMLIPATYLLVARPEDLAELVTSDFWRNHQNPPECCVVHLHSVDNTDLGSFEVRSVTRPVFTAKAVS

Foldseek 3Di:
DKWWKDKQRHIDIDDDDPVCVVPDDPVNVQQVRLVVVCVPPPDDDQKIKMWRCQDPHDTPGIDIDGDDDDDDDDDDDDD